Protein AF-A0A328D8H8-F1 (afdb_monomer_lite)

Foldseek 3Di:
DDDDDPDDDDDDDDDDDDDDDDCVVCVVPAADQDDDDPPDDDDPSDGDDDCVVDDDDDDDDDDDDDD

Organism: NCBI:txid267555

Sequence (67 aa):
MEASTETKPSPAVWRLNPIEATPETFRDFGQVIEAAPDGGEFGPGDAQLDLSHGIPRSFVFSQPHLL

Structure (m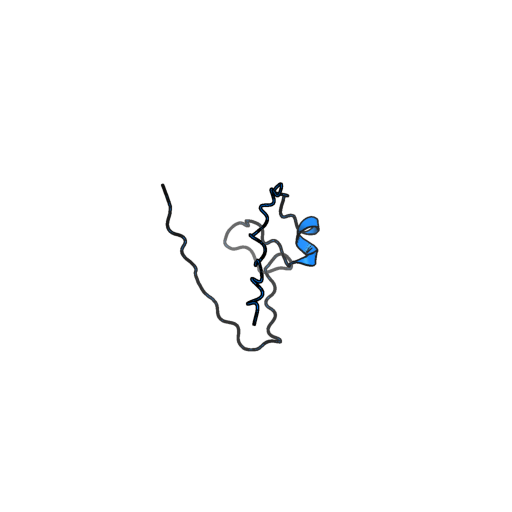mCIF, N/CA/C/O backbone):
data_AF-A0A328D8H8-F1
#
_entry.id   AF-A0A328D8H8-F1
#
loop_
_atom_site.group_PDB
_atom_site.id
_atom_site.type_symbol
_atom_site.label_atom_id
_atom_site.label_alt_id
_atom_site.label_comp_id
_atom_site.label_asym_id
_atom_site.label_entity_id
_atom_site.label_seq_id
_atom_site.pdbx_PDB_ins_code
_atom_site.Cartn_x
_atom_site.Cartn_y
_atom_site.Cartn_z
_atom_site.occupancy
_atom_site.B_iso_or_equiv
_atom_site.auth_seq_id
_atom_site.auth_comp_id
_atom_site.auth_asym_id
_atom_site.auth_atom_id
_atom_site.pdbx_PDB_model_num
ATOM 1 N N . MET A 1 1 ? -55.696 10.352 -7.933 1.00 42.62 1 MET A N 1
ATOM 2 C CA . MET A 1 1 ? -54.386 9.729 -8.208 1.00 42.62 1 MET A CA 1
ATOM 3 C C . MET A 1 1 ? -53.441 10.284 -7.163 1.00 42.62 1 MET A C 1
ATOM 5 O O . MET A 1 1 ? -53.062 11.441 -7.274 1.00 42.62 1 MET A O 1
ATOM 9 N N . GLU A 1 2 ? -53.211 9.544 -6.080 1.00 48.84 2 GLU A N 1
ATOM 10 C CA . GLU A 1 2 ? -52.341 9.998 -4.991 1.00 48.84 2 GLU A CA 1
ATOM 11 C C . GLU A 1 2 ? -50.885 9.748 -5.382 1.00 48.84 2 GLU A C 1
ATOM 13 O O . GLU A 1 2 ? -50.511 8.631 -5.736 1.00 48.84 2 GLU A O 1
ATOM 18 N N . ALA A 1 3 ? -50.086 10.812 -5.390 1.00 52.16 3 ALA A N 1
ATOM 19 C CA . ALA A 1 3 ? -48.655 10.724 -5.612 1.00 52.16 3 ALA A CA 1
ATOM 20 C C . ALA A 1 3 ? -47.999 10.182 -4.336 1.00 52.16 3 ALA A C 1
ATOM 22 O O . ALA A 1 3 ? -47.946 10.873 -3.320 1.00 52.16 3 ALA A O 1
ATOM 23 N N . SER A 1 4 ? -47.512 8.943 -4.391 1.00 54.03 4 SER A N 1
ATOM 24 C CA . SER A 1 4 ? -46.658 8.368 -3.354 1.00 54.03 4 SER A CA 1
ATOM 25 C C . SER A 1 4 ? -45.386 9.203 -3.222 1.00 54.03 4 SER A C 1
ATOM 27 O O . SER A 1 4 ? -44.540 9.226 -4.115 1.00 54.03 4 SER A O 1
ATOM 29 N N . THR A 1 5 ? -45.247 9.902 -2.100 1.00 60.03 5 THR A N 1
ATOM 30 C CA . THR A 1 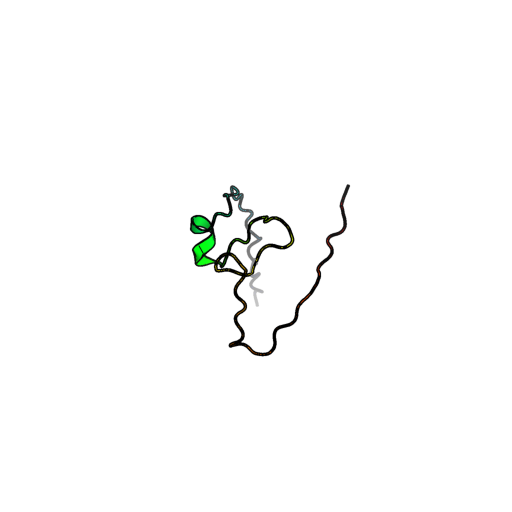5 ? -43.993 10.537 -1.703 1.00 60.03 5 THR A CA 1
ATOM 31 C C . THR A 1 5 ? -43.061 9.456 -1.164 1.00 60.03 5 THR A C 1
ATOM 33 O O . THR A 1 5 ? -43.166 9.059 -0.006 1.00 60.03 5 THR A O 1
ATOM 36 N N . GLU A 1 6 ? -42.163 8.951 -2.003 1.00 63.19 6 GLU A N 1
ATOM 37 C CA . GLU A 1 6 ? -41.064 8.097 -1.551 1.00 63.19 6 GLU A CA 1
ATOM 38 C C . GLU A 1 6 ? -40.064 8.958 -0.758 1.00 63.19 6 GLU A C 1
ATOM 40 O O . GLU A 1 6 ? -39.271 9.717 -1.322 1.00 63.19 6 GLU A O 1
ATOM 45 N N . THR A 1 7 ? -40.121 8.888 0.573 1.00 69.00 7 THR A N 1
ATOM 46 C CA . THR A 1 7 ? -39.128 9.522 1.447 1.00 69.00 7 THR A CA 1
ATOM 47 C C . THR A 1 7 ? -37.818 8.750 1.341 1.00 69.00 7 THR A C 1
ATOM 49 O O . THR A 1 7 ? -37.636 7.704 1.960 1.00 69.00 7 THR A O 1
ATOM 52 N N . LYS A 1 8 ? -36.881 9.274 0.548 1.00 77.62 8 LYS A N 1
ATOM 53 C CA . LYS A 1 8 ? -35.515 8.750 0.472 1.00 77.62 8 LYS A CA 1
ATOM 54 C C . LYS A 1 8 ? -34.862 8.872 1.861 1.00 77.62 8 LYS A C 1
ATOM 56 O O . LYS A 1 8 ? -34.864 9.977 2.411 1.00 77.62 8 LYS A O 1
ATOM 61 N N . PRO A 1 9 ? -34.322 7.789 2.447 1.00 80.12 9 PRO A N 1
ATOM 62 C CA . PRO A 1 9 ? -33.713 7.862 3.768 1.00 80.12 9 PRO A CA 1
ATOM 63 C C . PRO A 1 9 ? -32.496 8.793 3.733 1.00 80.12 9 PRO A C 1
ATOM 65 O O . PRO A 1 9 ? -31.671 8.734 2.819 1.00 80.12 9 PRO A O 1
ATOM 68 N N . SER A 1 10 ? -32.400 9.671 4.729 1.00 82.12 10 SER A N 1
ATOM 69 C CA . SER A 1 10 ? -31.239 10.540 4.924 1.00 82.12 10 SER A CA 1
ATOM 70 C C . SER A 1 10 ? -30.001 9.716 5.314 1.00 82.12 10 SER A C 1
ATOM 72 O O . SER A 1 10 ? -30.157 8.706 6.007 1.00 82.12 10 SER A O 1
ATOM 74 N N . PRO A 1 11 ? -28.776 10.132 4.931 1.00 86.56 11 PRO A N 1
ATOM 75 C CA . PRO A 1 11 ? -27.552 9.410 5.278 1.00 86.56 11 PRO A CA 1
ATOM 76 C C . PRO A 1 11 ? -27.389 9.268 6.795 1.00 86.56 11 PRO A C 1
ATOM 78 O O . PRO A 1 11 ? -27.558 10.238 7.535 1.00 86.56 11 PRO A O 1
ATOM 81 N N . ALA A 1 12 ? -27.033 8.070 7.256 1.00 89.62 12 ALA A N 1
ATOM 82 C CA . ALA A 1 12 ? -26.675 7.839 8.649 1.00 89.62 12 ALA A CA 1
ATOM 83 C C . ALA A 1 12 ? -25.216 8.253 8.901 1.00 89.62 12 ALA A C 1
ATOM 85 O O . ALA A 1 12 ? -24.332 7.986 8.087 1.00 89.62 12 ALA A O 1
ATOM 86 N N . VAL A 1 13 ? -24.967 8.902 10.041 1.00 92.69 13 VAL A N 1
ATOM 87 C CA . VAL A 1 13 ? -23.620 9.284 10.483 1.00 92.69 13 VAL A CA 1
ATOM 88 C C . VAL A 1 13 ? -23.104 8.232 11.459 1.00 92.69 13 VAL A C 1
ATOM 90 O O . VAL A 1 13 ? -23.687 8.043 12.527 1.00 92.69 13 VAL A O 1
ATOM 93 N N . TRP A 1 14 ? -21.984 7.592 11.123 1.00 92.88 14 TRP A N 1
ATOM 94 C CA . TRP A 1 14 ? -21.270 6.678 12.015 1.00 92.88 14 TRP A CA 1
ATOM 95 C C . TRP A 1 14 ? -19.960 7.289 12.502 1.00 92.88 14 TRP A C 1
ATOM 97 O O . TRP A 1 14 ? -19.219 7.901 11.736 1.00 92.88 14 TRP A O 1
ATOM 107 N N . ARG A 1 15 ? -19.665 7.091 13.790 1.00 94.69 15 ARG A N 1
ATOM 108 C CA . ARG A 1 15 ? -18.357 7.399 14.374 1.00 94.69 15 ARG A CA 1
ATOM 109 C C . ARG A 1 15 ? -17.531 6.121 14.395 1.00 94.69 15 ARG A C 1
ATOM 111 O O . ARG A 1 15 ? -17.946 5.142 15.009 1.00 94.69 15 ARG A O 1
ATOM 118 N N . LEU A 1 16 ? -16.389 6.146 13.723 1.00 94.62 16 LEU A N 1
ATOM 119 C CA . LEU A 1 16 ? -15.439 5.041 13.683 1.00 94.62 16 LEU A CA 1
ATOM 120 C C . LEU A 1 16 ? -14.240 5.392 14.561 1.00 94.62 16 LEU A C 1
ATOM 122 O O . LEU A 1 16 ? -13.768 6.528 14.537 1.00 94.62 16 LEU A O 1
ATOM 126 N N . ASN A 1 17 ? -13.758 4.416 15.324 1.00 96.62 17 ASN A N 1
ATOM 127 C CA . ASN A 1 17 ? -12.487 4.549 16.023 1.00 96.62 17 ASN A CA 1
ATOM 128 C C . ASN A 1 17 ? -11.369 4.120 15.065 1.00 96.62 17 ASN A C 1
ATOM 130 O O . ASN A 1 17 ? -11.491 3.046 14.469 1.00 96.62 17 ASN A O 1
ATOM 134 N N . PRO A 1 18 ? -10.307 4.924 14.896 1.00 95.56 18 PRO A N 1
ATOM 135 C CA . PRO A 1 18 ? -9.161 4.507 14.106 1.00 95.56 18 PRO A CA 1
ATOM 136 C C . PRO A 1 18 ? -8.472 3.313 14.771 1.00 95.56 18 PRO A C 1
ATOM 138 O O . PRO A 1 18 ? -8.418 3.210 15.998 1.00 95.56 18 PRO A O 1
ATOM 141 N N . ILE A 1 19 ? -7.933 2.429 13.941 1.00 95.81 19 ILE A N 1
ATOM 142 C CA . ILE A 1 19 ? -7.063 1.327 14.348 1.00 95.81 19 ILE A CA 1
ATOM 143 C C . ILE A 1 19 ? -5.720 1.487 13.645 1.00 95.81 19 ILE A C 1
ATOM 145 O O . ILE A 1 19 ? -5.641 2.114 12.587 1.00 95.81 19 ILE A O 1
ATOM 149 N N . GLU A 1 20 ? -4.670 0.935 14.238 1.00 95.75 20 GLU A N 1
ATOM 150 C CA . GLU A 1 20 ? -3.351 0.919 13.616 1.00 95.75 20 GLU A CA 1
ATOM 151 C C . GLU A 1 20 ? -3.366 0.056 12.349 1.00 95.75 20 GLU A C 1
ATOM 153 O O . GLU A 1 20 ? -3.991 -1.008 12.316 1.00 95.75 20 GLU A O 1
ATOM 158 N N . ALA A 1 21 ? -2.679 0.523 11.308 1.00 94.19 21 ALA A N 1
ATOM 159 C CA . ALA A 1 21 ? -2.483 -0.217 10.071 1.00 94.19 21 ALA A CA 1
ATOM 160 C C . ALA A 1 21 ? -1.224 -1.086 10.194 1.00 94.19 21 ALA A C 1
ATOM 162 O O . ALA A 1 21 ? -0.155 -0.695 9.738 1.00 94.19 21 ALA A O 1
ATOM 163 N N . THR A 1 22 ? -1.354 -2.250 10.831 1.00 95.31 22 THR A N 1
ATOM 164 C CA . THR A 1 22 ? -0.311 -3.283 10.860 1.00 95.31 22 THR A CA 1
ATOM 165 C C . THR A 1 22 ? -0.547 -4.284 9.724 1.00 95.31 22 THR A C 1
ATOM 167 O O . THR A 1 22 ? -1.670 -4.376 9.208 1.00 95.31 22 THR A O 1
ATOM 170 N N . PRO A 1 23 ? 0.460 -5.086 9.331 1.00 94.00 23 PRO A N 1
ATOM 171 C CA . PRO A 1 23 ? 0.260 -6.161 8.359 1.00 94.00 23 PRO A CA 1
ATOM 172 C C . PRO A 1 23 ? -0.907 -7.093 8.726 1.00 94.00 23 PRO A C 1
ATOM 174 O O . PRO A 1 23 ? -1.674 -7.518 7.863 1.00 94.00 23 PRO A O 1
ATOM 177 N N . GLU A 1 24 ? -1.098 -7.376 10.014 1.00 96.38 24 GLU A N 1
ATOM 178 C CA . GLU A 1 24 ? -2.145 -8.266 10.513 1.00 96.38 24 GLU A CA 1
ATOM 179 C C . GLU A 1 24 ? -3.536 -7.634 10.485 1.00 96.38 24 GLU A C 1
ATOM 181 O O . GLU A 1 24 ? -4.508 -8.355 10.230 1.00 96.38 24 GLU A O 1
ATOM 186 N N . THR A 1 25 ? -3.654 -6.334 10.780 1.00 97.06 25 THR A N 1
ATOM 187 C CA . THR A 1 25 ? -4.945 -5.624 10.786 1.00 97.06 25 THR A CA 1
ATOM 188 C C . THR A 1 25 ? -5.384 -5.208 9.383 1.00 97.06 25 THR A C 1
ATOM 190 O O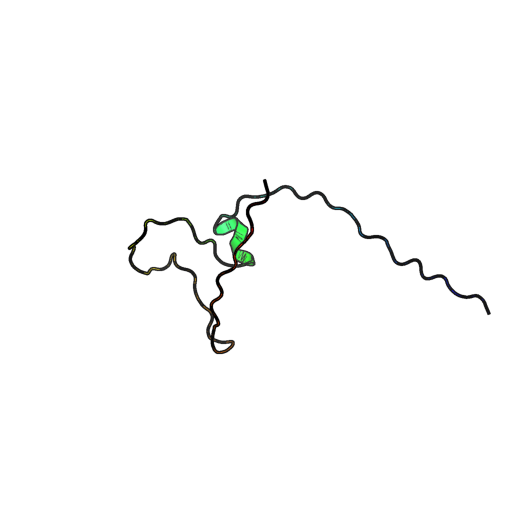 . THR A 1 25 ? -6.581 -5.038 9.155 1.00 97.06 25 THR A O 1
ATOM 193 N N . PHE A 1 26 ? -4.448 -5.096 8.433 1.00 95.81 26 PHE A N 1
ATOM 194 C CA . PHE A 1 26 ? -4.722 -4.666 7.058 1.00 95.81 26 PHE A CA 1
ATOM 195 C C . PHE A 1 26 ? -4.760 -5.806 6.023 1.00 95.81 26 PHE A C 1
ATOM 197 O O . PHE A 1 26 ? -5.103 -5.568 4.864 1.00 95.81 26 PHE A O 1
ATOM 204 N N . ARG A 1 27 ? -4.453 -7.046 6.433 1.00 94.25 27 ARG A N 1
ATOM 205 C CA . ARG A 1 27 ? -4.280 -8.216 5.548 1.00 94.25 27 ARG A CA 1
ATOM 206 C C . ARG A 1 27 ? -5.402 -8.437 4.524 1.00 94.25 27 ARG A C 1
ATOM 208 O O . ARG A 1 27 ? -5.139 -8.910 3.425 1.00 94.25 27 ARG A O 1
ATOM 215 N N . ASP A 1 28 ? -6.644 -8.126 4.896 1.00 96.44 28 ASP A N 1
ATOM 216 C CA . ASP A 1 28 ? -7.830 -8.386 4.069 1.00 96.44 28 ASP A CA 1
ATOM 217 C C . ASP A 1 28 ? -8.010 -7.330 2.967 1.00 96.44 28 ASP A C 1
ATOM 219 O O . ASP A 1 28 ? -8.777 -7.532 2.025 1.00 96.44 28 ASP A O 1
ATOM 223 N N . PHE A 1 29 ? -7.309 -6.199 3.079 1.00 94.44 29 PHE A N 1
ATOM 224 C CA . PHE A 1 29 ? -7.417 -5.057 2.173 1.00 94.44 29 PHE A CA 1
ATOM 225 C C . PHE A 1 29 ? -6.179 -4.875 1.295 1.00 94.44 29 PHE A C 1
ATOM 227 O O . PHE A 1 29 ? -6.277 -4.271 0.227 1.00 94.44 29 PHE A O 1
ATOM 234 N N . GLY A 1 30 ? -5.022 -5.384 1.722 1.00 92.25 30 GLY A N 1
ATOM 235 C CA . GLY A 1 30 ? -3.789 -5.307 0.950 1.00 92.25 30 GLY A CA 1
ATOM 236 C C . GLY A 1 30 ? -2.537 -5.406 1.812 1.00 92.25 30 GLY A C 1
ATOM 237 O O . GLY A 1 30 ? -2.488 -6.150 2.788 1.00 92.25 30 GLY A O 1
ATOM 238 N N . GLN A 1 31 ? -1.511 -4.651 1.420 1.00 92.88 31 GLN A N 1
ATOM 239 C CA . GLN A 1 31 ? -0.199 -4.631 2.063 1.00 92.88 31 GLN A CA 1
ATOM 240 C C . GLN A 1 31 ? 0.037 -3.297 2.775 1.00 92.88 31 GLN A C 1
ATOM 242 O O . GLN A 1 31 ? -0.373 -2.244 2.286 1.00 92.88 31 GLN A O 1
ATOM 247 N N . VAL A 1 32 ? 0.739 -3.348 3.906 1.00 94.00 32 VAL A N 1
ATOM 248 C CA . VAL A 1 32 ? 1.282 -2.164 4.581 1.00 94.00 32 VAL A CA 1
ATOM 249 C C . VAL A 1 32 ? 2.734 -2.011 4.148 1.00 94.00 32 VAL A C 1
ATOM 251 O O . VAL A 1 32 ? 3.509 -2.952 4.292 1.00 94.00 32 VAL A O 1
ATOM 254 N N . ILE A 1 33 ? 3.085 -0.841 3.611 1.00 92.12 33 ILE A N 1
ATOM 255 C CA . ILE A 1 33 ? 4.464 -0.493 3.251 1.00 92.12 33 ILE A CA 1
ATOM 256 C C . ILE A 1 33 ? 4.986 0.480 4.296 1.00 92.12 33 ILE A C 1
ATOM 258 O O . ILE A 1 33 ? 4.472 1.592 4.432 1.00 92.12 33 ILE A O 1
ATOM 262 N N . GLU A 1 34 ? 5.979 0.036 5.055 1.00 89.31 34 GLU A N 1
ATOM 263 C CA . GLU A 1 34 ? 6.563 0.811 6.143 1.00 89.31 34 GLU A CA 1
ATOM 264 C C . GLU A 1 34 ? 7.669 1.739 5.639 1.00 89.31 34 GLU A C 1
ATOM 266 O O . GLU A 1 34 ? 8.263 1.535 4.579 1.00 89.31 34 GLU A O 1
ATOM 271 N N . ALA A 1 35 ? 7.956 2.780 6.420 1.00 89.75 35 ALA A N 1
ATOM 272 C CA . ALA A 1 35 ? 9.094 3.638 6.145 1.00 89.75 35 ALA A CA 1
ATOM 273 C C . ALA A 1 35 ? 10.391 2.825 6.266 1.00 89.75 35 ALA A C 1
ATOM 275 O O . ALA A 1 35 ? 10.691 2.266 7.320 1.00 89.75 35 ALA A O 1
ATOM 276 N N . ALA A 1 36 ? 11.177 2.813 5.196 1.00 86.62 36 ALA A N 1
ATOM 277 C CA . ALA A 1 36 ? 12.495 2.203 5.155 1.00 86.62 36 ALA A CA 1
ATOM 278 C C . ALA A 1 36 ? 13.544 3.255 4.762 1.00 86.62 36 ALA A C 1
ATOM 280 O O . ALA A 1 36 ? 13.200 4.255 4.126 1.00 86.62 36 ALA A O 1
ATOM 281 N N . PRO A 1 37 ? 14.821 3.066 5.137 1.00 90.06 37 PRO A N 1
ATOM 282 C CA . PRO A 1 37 ? 15.903 3.896 4.628 1.00 90.06 37 PRO A CA 1
ATOM 283 C C . PRO A 1 37 ? 15.992 3.833 3.100 1.00 90.06 37 PRO A C 1
ATOM 285 O O . PRO A 1 37 ? 15.825 2.769 2.501 1.00 90.06 37 PRO A O 1
ATOM 288 N N . ASP A 1 38 ? 16.334 4.962 2.483 1.00 92.12 38 ASP A N 1
ATOM 289 C CA . ASP A 1 38 ? 16.624 5.013 1.053 1.00 92.12 38 ASP A CA 1
ATOM 290 C C . ASP A 1 38 ? 17.805 4.095 0.691 1.00 92.12 38 ASP A C 1
ATOM 292 O O . ASP A 1 38 ? 18.746 3.912 1.468 1.00 92.12 38 ASP A O 1
ATOM 296 N N . GLY A 1 39 ? 17.783 3.552 -0.530 1.00 91.38 39 GLY A N 1
ATOM 297 C CA . GLY A 1 39 ? 18.874 2.732 -1.065 1.00 91.38 39 GLY A CA 1
ATOM 298 C C . GLY A 1 39 ? 18.904 1.281 -0.574 1.00 91.38 39 GLY A C 1
ATOM 299 O O . GLY A 1 39 ? 19.897 0.595 -0.809 1.00 91.38 39 GLY A O 1
ATOM 300 N N . GLY A 1 40 ? 17.844 0.809 0.090 1.00 88.38 40 GLY A N 1
ATOM 301 C CA . GLY A 1 40 ? 17.655 -0.610 0.390 1.00 88.38 40 GLY A CA 1
ATOM 302 C C . GLY A 1 40 ? 17.521 -1.471 -0.873 1.00 88.38 40 GLY A C 1
ATOM 303 O O . GLY A 1 40 ? 17.117 -0.993 -1.934 1.00 88.38 40 GLY A O 1
ATOM 304 N N . GLU A 1 41 ? 17.873 -2.752 -0.757 1.00 91.44 41 GLU A N 1
ATOM 305 C CA . GLU A 1 41 ? 17.625 -3.728 -1.820 1.00 91.44 41 GLU A CA 1
ATOM 306 C C . GLU A 1 41 ? 16.145 -4.110 -1.874 1.00 91.44 41 GLU A C 1
ATOM 308 O O . GLU A 1 41 ? 15.478 -4.181 -0.841 1.00 91.44 41 GLU A O 1
ATOM 313 N N . PHE A 1 42 ? 15.656 -4.413 -3.079 1.00 88.50 42 PHE A N 1
ATOM 314 C CA . PHE A 1 42 ? 14.302 -4.924 -3.245 1.00 88.50 42 PHE A CA 1
ATOM 315 C C . PHE A 1 42 ? 14.144 -6.297 -2.577 1.00 88.50 42 PHE A C 1
ATOM 317 O O . PHE A 1 42 ? 14.993 -7.180 -2.733 1.00 88.50 42 PHE A O 1
ATOM 324 N N . GLY A 1 43 ? 13.036 -6.501 -1.872 1.00 87.94 43 GLY A N 1
ATOM 325 C CA . GLY A 1 43 ? 12.772 -7.687 -1.073 1.00 87.94 43 GLY A CA 1
ATOM 326 C C . GLY A 1 43 ? 11.283 -7.935 -0.801 1.00 87.94 43 GLY A C 1
ATOM 327 O O . GLY A 1 43 ? 10.405 -7.246 -1.315 1.00 87.94 43 GLY A O 1
ATOM 328 N N . PRO A 1 44 ? 10.960 -8.943 0.026 1.00 8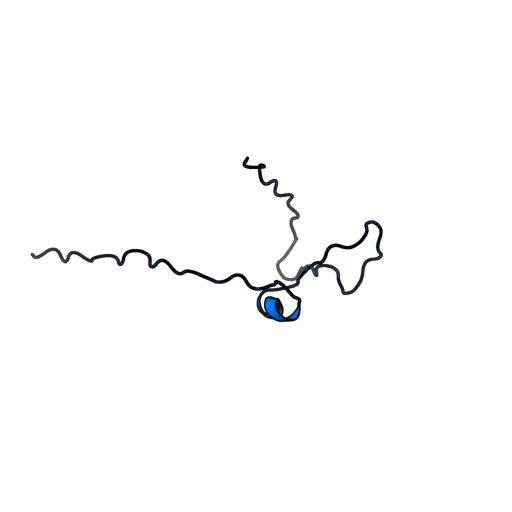6.50 44 PRO A N 1
ATOM 329 C CA . PRO A 1 44 ? 9.578 -9.365 0.277 1.00 86.50 44 PRO A CA 1
ATOM 330 C C . PRO A 1 44 ? 8.722 -8.328 1.026 1.00 86.50 44 PRO A C 1
ATOM 332 O O . PRO A 1 44 ? 7.512 -8.513 1.120 1.00 86.50 44 PRO A O 1
ATOM 335 N N . GLY A 1 45 ? 9.336 -7.273 1.571 1.00 85.75 45 GLY A N 1
ATOM 336 C CA . GLY A 1 45 ? 8.636 -6.155 2.207 1.00 85.75 45 GLY A CA 1
ATOM 337 C C . GLY A 1 45 ? 8.149 -5.082 1.229 1.00 85.75 45 GLY A C 1
ATOM 338 O O . GLY A 1 45 ? 7.376 -4.216 1.631 1.00 85.75 45 GLY A O 1
ATOM 339 N N . ASP A 1 46 ? 8.572 -5.125 -0.038 1.00 88.94 46 ASP A N 1
ATOM 340 C CA . ASP A 1 46 ? 8.130 -4.158 -1.039 1.00 88.94 46 ASP A CA 1
ATOM 341 C C . ASP A 1 46 ? 6.715 -4.450 -1.539 1.00 88.94 46 ASP A C 1
ATOM 343 O O . ASP A 1 46 ? 6.265 -5.602 -1.617 1.00 88.94 46 ASP A O 1
ATOM 347 N N . ALA A 1 47 ? 6.039 -3.383 -1.969 1.00 89.25 47 ALA A N 1
ATOM 348 C CA . ALA A 1 47 ? 4.725 -3.470 -2.587 1.00 89.25 47 ALA A CA 1
ATOM 349 C C . ALA A 1 47 ? 4.755 -4.390 -3.809 1.00 89.25 47 ALA A C 1
ATOM 351 O O . ALA A 1 47 ? 5.550 -4.207 -4.735 1.00 89.25 47 ALA A O 1
ATOM 352 N N . GLN A 1 48 ? 3.845 -5.358 -3.832 1.00 88.75 48 GLN A N 1
ATOM 353 C CA . GLN A 1 48 ? 3.686 -6.262 -4.960 1.00 88.75 48 GLN A CA 1
ATOM 354 C C . GLN A 1 48 ? 2.722 -5.657 -5.976 1.00 88.75 48 GLN A C 1
ATOM 356 O O . GLN A 1 48 ? 1.623 -5.214 -5.639 1.00 88.75 48 GLN A O 1
ATOM 361 N N . LEU A 1 49 ? 3.135 -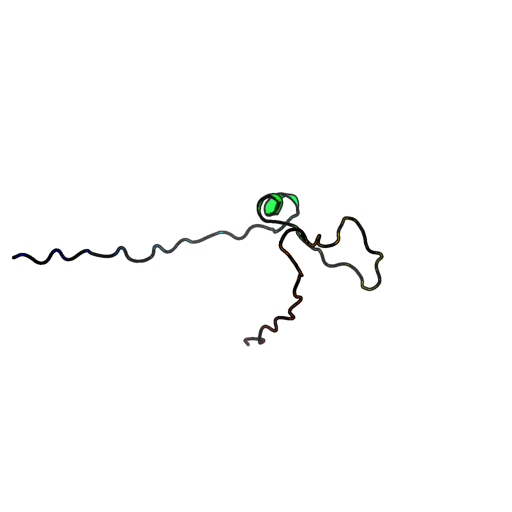5.657 -7.240 1.00 88.00 49 LEU A N 1
ATOM 362 C CA . LEU A 1 49 ? 2.323 -5.159 -8.339 1.00 88.00 49 LEU A CA 1
ATOM 363 C C . LEU A 1 49 ? 1.650 -6.325 -9.062 1.00 88.00 49 LEU A C 1
ATOM 365 O O . LEU A 1 49 ? 2.326 -7.161 -9.662 1.00 88.00 49 LEU A O 1
ATOM 369 N N . ASP A 1 50 ? 0.319 -6.363 -9.036 1.00 88.38 50 ASP A N 1
ATOM 370 C CA . ASP A 1 50 ? -0.446 -7.336 -9.813 1.00 88.38 50 ASP A CA 1
ATOM 371 C C . ASP A 1 50 ? -0.565 -6.882 -11.276 1.00 88.38 50 ASP A C 1
ATOM 373 O O . ASP A 1 50 ? -1.261 -5.920 -11.609 1.00 88.38 50 ASP A O 1
ATOM 377 N N . LEU A 1 51 ? 0.140 -7.593 -12.158 1.00 91.38 51 LEU A N 1
ATOM 378 C CA . LEU A 1 51 ? 0.178 -7.338 -13.600 1.00 91.38 51 LEU A CA 1
ATOM 379 C C . LEU A 1 51 ? -0.851 -8.161 -14.389 1.00 91.38 51 LEU A C 1
ATOM 381 O O . LEU A 1 51 ? -0.923 -8.047 -15.615 1.00 91.38 51 LEU A O 1
ATOM 385 N N . SER A 1 52 ? -1.660 -8.990 -13.723 1.00 95.50 52 SER A N 1
ATOM 386 C CA . SER A 1 52 ? -2.657 -9.837 -14.393 1.00 95.50 52 SER A CA 1
ATOM 387 C C . SER A 1 52 ? -3.791 -9.034 -15.049 1.00 95.50 52 SER A C 1
ATOM 389 O O . SER A 1 52 ? -4.458 -9.520 -15.963 1.00 95.50 52 SER A O 1
ATOM 391 N N . HIS A 1 53 ? -3.960 -7.772 -14.647 1.00 91.75 53 HIS A N 1
ATOM 392 C CA . HIS A 1 53 ? -5.012 -6.867 -15.110 1.00 91.75 53 HIS A CA 1
ATOM 393 C C . HIS A 1 53 ? -4.557 -5.862 -16.189 1.00 91.75 53 HIS A C 1
ATOM 395 O O . HIS A 1 53 ? -5.276 -4.906 -16.491 1.00 91.75 53 HIS A O 1
ATOM 401 N N . GLY A 1 54 ? -3.391 -6.081 -16.809 1.00 93.06 54 GLY A N 1
ATOM 402 C CA . GLY A 1 54 ? -2.885 -5.287 -17.933 1.00 93.06 54 GLY A CA 1
ATOM 403 C C . GLY A 1 54 ? -1.643 -4.462 -17.592 1.00 93.06 54 GLY A C 1
ATOM 404 O O . GLY A 1 54 ? -0.861 -4.818 -16.718 1.00 93.06 54 GLY A O 1
ATOM 405 N N . ILE A 1 55 ? -1.430 -3.363 -18.324 1.00 94.50 55 ILE A N 1
ATOM 406 C CA . ILE A 1 55 ? -0.237 -2.519 -18.160 1.00 94.50 55 ILE A CA 1
ATOM 407 C C . ILE A 1 55 ? -0.465 -1.527 -17.005 1.00 94.50 55 ILE A C 1
ATOM 409 O O . ILE A 1 55 ? -1.371 -0.689 -17.110 1.00 94.50 55 ILE A O 1
ATOM 413 N N . PRO A 1 56 ? 0.343 -1.571 -15.931 1.00 92.69 56 PRO A N 1
ATOM 414 C CA . PRO A 1 56 ? 0.203 -0.670 -14.794 1.00 92.69 56 PRO A CA 1
ATOM 415 C C . PRO A 1 56 ? 0.543 0.769 -15.194 1.00 92.69 56 PRO A C 1
ATOM 417 O O . PRO A 1 56 ? 1.406 1.019 -16.037 1.00 92.69 56 PRO A O 1
ATOM 420 N N . ARG A 1 57 ? -0.125 1.734 -14.560 1.00 91.19 57 ARG A N 1
ATOM 421 C CA . ARG A 1 57 ? 0.198 3.160 -14.686 1.00 91.19 57 ARG A CA 1
ATOM 422 C C . ARG A 1 57 ? 0.550 3.707 -13.313 1.00 91.19 57 ARG A C 1
ATOM 424 O O . ARG A 1 57 ? -0.253 3.595 -12.391 1.00 91.19 57 ARG A O 1
ATOM 431 N N . SER A 1 58 ? 1.715 4.330 -13.202 1.00 88.69 58 SER A N 1
ATOM 432 C CA . SER A 1 58 ? 2.149 5.001 -11.979 1.00 88.69 58 SER A CA 1
ATOM 433 C C . SER A 1 58 ? 1.716 6.465 -11.998 1.00 88.69 58 SER A C 1
ATOM 435 O O . SER A 1 58 ? 1.866 7.146 -13.014 1.00 88.69 58 SER A O 1
ATOM 437 N N . PHE A 1 59 ? 1.203 6.957 -10.872 1.00 90.19 59 PHE A N 1
ATOM 438 C CA . PHE A 1 59 ? 0.803 8.351 -10.691 1.00 90.19 59 PHE A CA 1
ATOM 439 C C . PHE A 1 59 ? 1.427 8.911 -9.416 1.00 90.19 59 PHE A C 1
ATOM 441 O O . PHE A 1 59 ? 1.498 8.220 -8.404 1.00 90.19 59 PHE A O 1
ATOM 448 N N . VAL A 1 60 ? 1.830 10.180 -9.459 1.00 92.00 60 VAL A N 1
ATOM 449 C CA . VAL A 1 60 ? 2.189 10.943 -8.261 1.00 92.00 60 VAL A CA 1
ATOM 450 C C . VAL A 1 60 ? 1.009 11.839 -7.925 1.00 92.00 60 VAL A C 1
ATOM 452 O O . VAL A 1 60 ? 0.622 12.693 -8.725 1.00 92.00 60 VAL A O 1
ATOM 455 N N . PHE A 1 61 ? 0.424 11.628 -6.751 1.00 89.56 61 PHE A N 1
ATOM 456 C CA . PHE A 1 61 ? -0.632 12.482 -6.231 1.00 89.56 61 PHE A CA 1
ATOM 457 C C . PHE A 1 61 ? -0.037 13.500 -5.259 1.00 89.56 61 PHE A C 1
ATOM 459 O O . PHE A 1 61 ? 0.662 13.134 -4.319 1.00 89.56 61 PHE A O 1
ATOM 466 N N . SER A 1 62 ? -0.316 14.781 -5.488 1.00 90.69 62 SER A N 1
ATOM 467 C CA . SER A 1 62 ? 0.076 15.859 -4.585 1.00 90.69 62 SER A CA 1
ATOM 468 C C . SER A 1 62 ? -1.142 16.291 -3.777 1.00 90.69 62 SER A C 1
ATOM 470 O O . SER A 1 62 ? -2.143 16.723 -4.349 1.00 90.69 62 SER A O 1
ATOM 472 N N . GLN A 1 63 ? -1.063 16.166 -2.451 1.00 86.31 63 GLN A N 1
ATOM 473 C CA . GLN A 1 63 ? -2.023 16.807 -1.559 1.00 86.31 63 GLN A CA 1
ATOM 474 C C . GLN A 1 63 ? -1.527 18.213 -1.209 1.00 86.31 63 GLN A C 1
ATOM 476 O O . GLN A 1 63 ? -0.375 18.355 -0.789 1.00 86.31 63 GLN A O 1
ATOM 481 N N . PRO A 1 64 ? -2.361 19.257 -1.369 1.00 89.25 64 PRO A N 1
ATOM 482 C CA . PRO A 1 64 ? -2.007 20.584 -0.895 1.00 89.25 64 PRO A CA 1
ATOM 483 C C . PRO A 1 64 ? -1.937 20.579 0.634 1.00 89.25 64 PRO A C 1
ATOM 485 O O . PRO A 1 64 ? -2.771 19.972 1.305 1.00 89.25 64 PRO A O 1
ATOM 488 N N . HIS A 1 65 ? -0.953 21.282 1.190 1.00 84.25 65 HIS A N 1
ATOM 489 C CA . HIS A 1 65 ? -0.893 21.517 2.627 1.00 84.25 65 HIS A CA 1
ATOM 490 C C . HIS A 1 65 ? -2.005 22.504 3.010 1.00 84.25 65 HIS A C 1
ATOM 492 O O . HIS A 1 65 ? -1.976 23.660 2.585 1.00 84.25 65 HIS A O 1
ATOM 498 N N . LEU A 1 66 ? -3.006 22.042 3.761 1.00 74.25 66 LEU A N 1
ATOM 499 C CA . LEU A 1 66 ? -4.032 22.900 4.351 1.00 74.25 66 LEU A CA 1
ATOM 500 C C . LEU A 1 66 ? -3.534 23.331 5.738 1.00 74.25 66 LEU A C 1
ATOM 502 O O . LEU A 1 66 ? -3.285 22.469 6.580 1.00 74.25 66 LEU A O 1
ATOM 506 N N . LEU A 1 67 ? -3.329 24.642 5.914 1.00 64.31 67 LEU A N 1
ATOM 507 C CA . LEU A 1 67 ? -2.964 25.286 7.185 1.0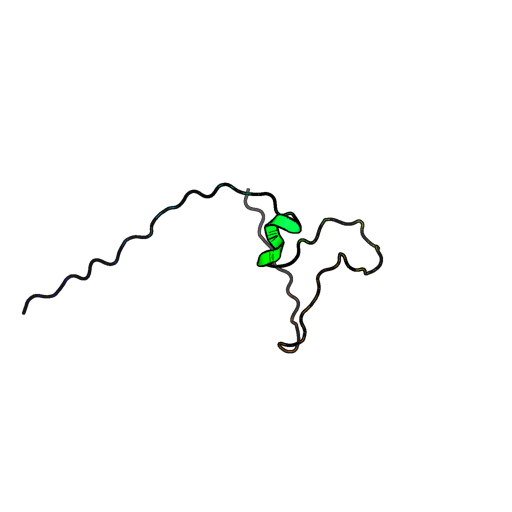0 64.31 67 LEU A CA 1
ATOM 508 C C . LEU A 1 67 ? -4.136 25.285 8.174 1.00 64.31 67 LEU A C 1
ATOM 510 O O . LEU A 1 67 ? -5.286 25.464 7.709 1.00 64.31 67 LEU A O 1
#

Radius of gyration: 21.67 Å; chains: 1; bounding box: 73×35×34 Å

pLDDT: mean 86.63, std 12.15, range [42.62, 97.06]

Secondary structure (DSSP, 8-state):
-------PPPPPP---------HHHHTTT--------TTPPP-TTSPPP--TTSS----PPPPP---